Protein AF-A0A7C1U1I2-F1 (afdb_monomer)

Foldseek 3Di:
DDDDDDPPDPPVNVVVLVVVCVVVVHDSVVSVVVVCCVVVPDPPCDPVNVVVVCVVCVVVDDPPPADPVNVVVCVVVVND

Mean predicted aligned error: 11.62 Å

Structure (mmCIF, N/CA/C/O backbone):
data_AF-A0A7C1U1I2-F1
#
_entry.id   AF-A0A7C1U1I2-F1
#
loop_
_atom_site.group_PDB
_atom_site.id
_atom_site.type_symbol
_atom_site.label_atom_id
_atom_site.label_alt_id
_atom_site.label_comp_id
_atom_site.label_asym_id
_atom_site.label_entity_id
_atom_site.label_seq_id
_atom_site.pdbx_PDB_ins_code
_atom_site.Cartn_x
_atom_site.Cartn_y
_atom_site.Cartn_z
_atom_site.occupancy
_atom_site.B_iso_or_equiv
_atom_site.auth_seq_id
_atom_site.auth_comp_id
_atom_site.auth_asym_id
_atom_site.auth_atom_id
_atom_site.pdbx_PDB_model_num
ATOM 1 N N . MET A 1 1 ? 2.455 18.566 11.172 1.00 64.12 1 MET A N 1
ATOM 2 C CA . MET A 1 1 ? 1.893 17.255 10.774 1.00 64.12 1 MET A CA 1
ATOM 3 C C . MET A 1 1 ? 0.558 17.512 10.110 1.00 64.12 1 MET A C 1
ATOM 5 O O . MET A 1 1 ? -0.164 18.379 10.586 1.00 64.12 1 MET A O 1
ATOM 9 N N . ALA A 1 2 ? 0.262 16.831 9.007 1.00 84.25 2 ALA A N 1
ATOM 10 C CA . ALA A 1 2 ? -1.058 16.918 8.395 1.00 84.25 2 ALA A CA 1
ATOM 11 C C . ALA A 1 2 ? -2.039 16.053 9.197 1.00 84.25 2 ALA A C 1
ATOM 13 O O . ALA A 1 2 ? -1.703 14.928 9.566 1.00 84.25 2 ALA A O 1
ATOM 14 N N . THR A 1 3 ? -3.231 16.580 9.455 1.00 87.75 3 THR A N 1
ATOM 15 C CA . THR A 1 3 ? -4.321 15.850 10.106 1.00 87.75 3 THR A CA 1
ATOM 16 C C . THR A 1 3 ? -5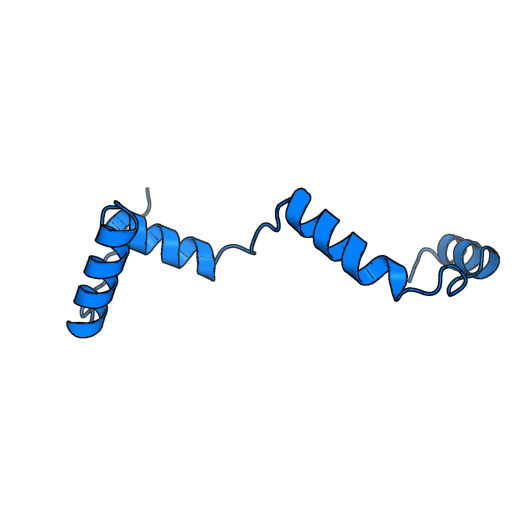.436 15.680 9.092 1.00 87.75 3 THR A C 1
ATOM 18 O O . THR A 1 3 ? -5.834 16.645 8.442 1.00 87.75 3 THR A O 1
ATOM 21 N N . VAL A 1 4 ? -5.940 14.457 8.963 1.00 87.75 4 VAL A N 1
ATOM 22 C CA . VAL A 1 4 ? -7.071 14.133 8.095 1.00 87.75 4 VAL A CA 1
ATOM 23 C C . VAL A 1 4 ? -8.194 13.599 8.971 1.00 87.75 4 VAL A C 1
ATOM 25 O O . VAL A 1 4 ? -7.986 12.671 9.749 1.00 87.75 4 VAL A O 1
ATOM 28 N N . THR A 1 5 ? -9.382 14.185 8.840 1.00 91.00 5 THR A N 1
ATOM 29 C CA . THR A 1 5 ? -10.595 13.711 9.512 1.00 91.00 5 THR A CA 1
ATOM 30 C C . THR A 1 5 ? -11.490 13.044 8.484 1.00 91.00 5 THR A C 1
ATOM 32 O O . THR A 1 5 ? -11.977 13.700 7.564 1.00 91.00 5 THR A O 1
ATOM 35 N N . LEU A 1 6 ? -11.737 11.751 8.660 1.00 87.62 6 LEU A N 1
ATOM 36 C CA . LEU A 1 6 ? -12.701 11.002 7.864 1.00 87.62 6 LEU A CA 1
ATOM 37 C C . LEU A 1 6 ? -14.063 11.062 8.562 1.00 87.62 6 LEU A C 1
ATOM 39 O O . LEU A 1 6 ? -14.192 10.648 9.712 1.00 87.62 6 LEU A O 1
ATOM 43 N N . LYS A 1 7 ? -15.069 11.616 7.881 1.00 92.25 7 LYS A N 1
ATOM 44 C CA . LYS A 1 7 ? -16.455 11.681 8.366 1.00 92.25 7 LYS A CA 1
ATOM 45 C C . LYS A 1 7 ? -17.313 10.672 7.610 1.00 92.25 7 LYS A C 1
ATOM 47 O O . LYS A 1 7 ? -17.008 10.361 6.464 1.00 92.25 7 LYS A O 1
ATOM 52 N N . ASN A 1 8 ? -18.401 10.227 8.239 1.00 91.81 8 ASN A N 1
ATOM 53 C CA . ASN A 1 8 ? -19.389 9.322 7.642 1.00 91.81 8 ASN A CA 1
ATOM 54 C C . ASN A 1 8 ? -18.786 7.988 7.167 1.00 91.81 8 ASN A C 1
ATOM 56 O O . ASN A 1 8 ? -19.122 7.505 6.089 1.00 91.81 8 ASN A O 1
ATOM 60 N N . ILE A 1 9 ? -17.870 7.410 7.951 1.00 89.81 9 ILE A N 1
ATOM 61 C CA . ILE A 1 9 ? -17.380 6.053 7.687 1.00 89.81 9 ILE A CA 1
ATOM 62 C C . ILE A 1 9 ? -18.550 5.085 7.928 1.00 89.81 9 ILE A C 1
ATOM 64 O O . ILE A 1 9 ? -19.131 5.147 9.011 1.00 89.81 9 ILE A O 1
ATOM 68 N N . PRO A 1 10 ? -18.891 4.213 6.962 1.00 95.69 10 PRO A N 1
ATOM 69 C CA . PRO A 1 10 ? -19.888 3.166 7.163 1.00 95.69 10 PRO A CA 1
ATOM 70 C C . PRO A 1 10 ? -19.543 2.270 8.364 1.00 95.69 10 PRO A C 1
ATOM 72 O O . PRO A 1 10 ? -18.377 1.917 8.555 1.00 95.69 10 PRO A O 1
ATOM 75 N N . ASP A 1 11 ? -20.536 1.907 9.178 1.00 92.88 11 ASP A N 1
ATOM 76 C CA . ASP A 1 11 ? -20.311 1.156 10.425 1.00 92.88 11 ASP A CA 1
ATOM 77 C C . ASP A 1 11 ? -19.637 -0.204 10.179 1.00 92.88 11 ASP A C 1
ATOM 79 O O . ASP A 1 11 ? -18.756 -0.624 10.932 1.00 92.88 11 ASP A O 1
ATOM 83 N N . ASP A 1 12 ? -19.998 -0.869 9.083 1.00 95.38 12 ASP A N 1
ATOM 84 C CA . ASP A 1 12 ? -19.391 -2.122 8.638 1.00 95.38 12 ASP A CA 1
ATOM 85 C C . ASP A 1 12 ? -17.900 -1.946 8.318 1.00 95.38 12 ASP A C 1
ATOM 87 O O . ASP A 1 12 ? -17.067 -2.746 8.756 1.00 95.38 12 ASP A O 1
ATOM 91 N N . LEU A 1 13 ? -17.543 -0.863 7.624 1.00 93.06 13 LEU A N 1
ATOM 92 C CA . LEU A 1 13 ? -16.154 -0.534 7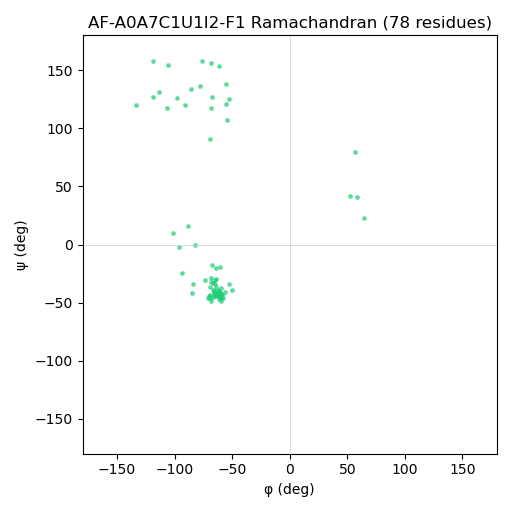.3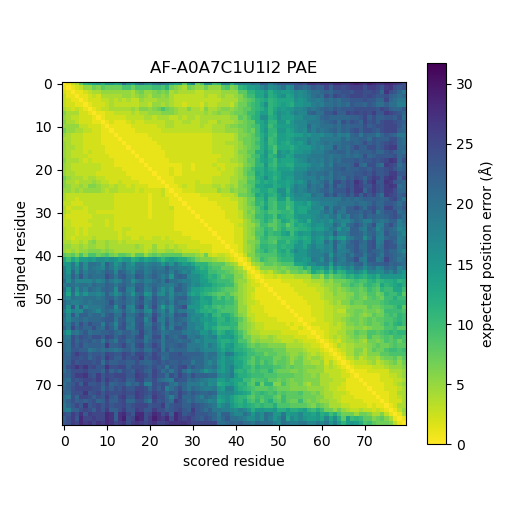17 1.00 93.06 13 LEU A CA 1
ATOM 93 C C . LEU A 1 13 ? -15.362 -0.197 8.586 1.00 93.06 13 LEU A C 1
ATOM 95 O O . LEU A 1 13 ? -14.208 -0.611 8.728 1.00 93.06 13 LEU A O 1
ATOM 99 N N . TYR A 1 14 ? -15.970 0.527 9.529 1.00 93.88 14 TYR A N 1
ATOM 100 C CA . TYR A 1 14 ? -15.329 0.847 10.803 1.00 93.88 14 TYR A CA 1
ATOM 101 C C . TYR A 1 14 ? -15.029 -0.415 11.627 1.00 93.88 14 TYR A C 1
ATOM 103 O O . TYR A 1 14 ? -13.924 -0.554 12.162 1.00 93.88 14 TYR A O 1
ATOM 111 N N . GLU A 1 15 ? -15.959 -1.370 11.692 1.00 95.62 15 GLU A N 1
ATOM 112 C CA . GLU A 1 15 ? -15.745 -2.627 12.418 1.00 95.62 15 GLU A CA 1
ATOM 113 C C . GLU A 1 15 ? -14.712 -3.540 11.740 1.00 95.62 15 GLU A C 1
ATOM 115 O O . GLU A 1 15 ? -13.878 -4.148 12.427 1.00 95.62 15 GLU A O 1
ATOM 120 N N . GLN A 1 16 ? -14.674 -3.583 10.404 1.00 94.06 16 GLN A N 1
ATOM 121 C CA . GLN A 1 16 ? -13.597 -4.263 9.673 1.00 94.06 16 GLN A CA 1
ATOM 122 C C . GLN A 1 16 ? -12.230 -3.648 9.998 1.00 94.06 16 GLN A C 1
ATOM 124 O O . GLN A 1 16 ? -11.287 -4.371 10.334 1.00 94.06 16 GLN A O 1
ATOM 129 N N . LEU A 1 17 ? -12.133 -2.316 9.990 1.00 93.88 17 LEU A N 1
ATOM 130 C CA . LEU A 1 17 ? -10.899 -1.601 10.314 1.00 93.88 17 LEU A CA 1
ATOM 131 C C . LEU A 1 17 ? -10.449 -1.871 11.757 1.00 93.88 17 LEU A C 1
ATOM 133 O O . LEU A 1 17 ? -9.271 -2.118 12.014 1.00 93.88 17 LEU A O 1
ATOM 137 N N . LYS A 1 18 ? -11.384 -1.879 12.709 1.00 94.81 18 LYS A N 1
ATOM 138 C CA . LYS A 1 18 ? -11.119 -2.185 14.121 1.00 94.81 18 LYS A CA 1
ATOM 139 C C . LYS A 1 18 ? -10.631 -3.621 14.314 1.00 94.81 18 LYS A C 1
ATOM 141 O O . LYS A 1 18 ? -9.768 -3.876 15.156 1.00 94.81 18 LYS A O 1
ATOM 146 N N . THR A 1 19 ? -11.165 -4.554 13.532 1.00 96.25 19 THR A N 1
ATOM 147 C CA . THR A 1 19 ? -10.756 -5.962 13.539 1.00 96.25 19 THR A CA 1
ATOM 148 C C . THR A 1 19 ? -9.340 -6.126 12.987 1.00 96.25 19 THR A C 1
ATOM 150 O O . THR A 1 19 ? -8.496 -6.722 13.660 1.00 96.25 19 THR A O 1
ATOM 153 N N . ALA A 1 20 ? -9.039 -5.518 11.834 1.00 94.56 20 ALA A N 1
ATOM 154 C CA . ALA A 1 20 ? -7.696 -5.505 11.251 1.00 94.56 20 ALA A CA 1
ATOM 155 C C . ALA A 1 20 ? -6.666 -4.860 12.192 1.00 94.56 20 ALA A C 1
ATOM 157 O O . ALA A 1 20 ? -5.617 -5.443 12.464 1.00 94.56 20 ALA A O 1
ATOM 158 N N . ALA A 1 21 ? -7.000 -3.709 12.783 1.00 95.81 21 ALA A N 1
ATOM 159 C CA . ALA A 1 21 ? -6.131 -3.012 13.727 1.00 95.81 21 ALA A CA 1
ATOM 160 C C . ALA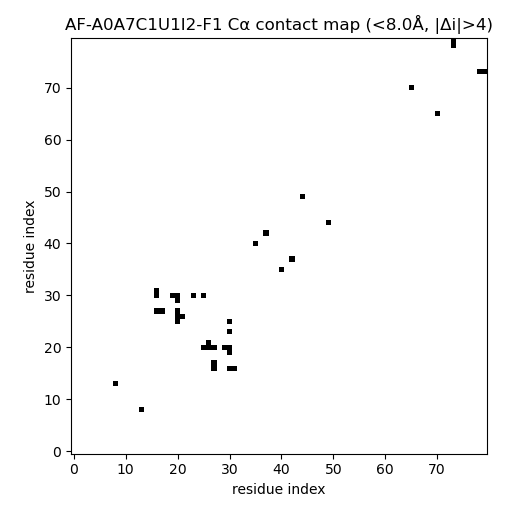 A 1 21 ? -5.776 -3.890 14.942 1.00 95.81 21 ALA A C 1
ATOM 162 O O . ALA A 1 21 ? -4.610 -3.964 15.336 1.00 95.81 21 ALA A O 1
ATOM 163 N N . ARG A 1 22 ? -6.748 -4.623 15.507 1.00 95.31 22 ARG A N 1
ATOM 164 C CA . ARG A 1 22 ? -6.492 -5.579 16.600 1.00 95.31 22 ARG A CA 1
ATOM 165 C C . ARG A 1 22 ? -5.601 -6.737 16.159 1.00 95.31 22 ARG A C 1
ATOM 167 O O . ARG A 1 22 ? -4.664 -7.070 16.882 1.00 95.31 22 ARG A O 1
ATOM 174 N N . ALA A 1 23 ? -5.860 -7.315 14.986 1.00 95.44 23 ALA A N 1
ATOM 175 C CA . ALA A 1 23 ? -5.053 -8.405 14.441 1.00 95.44 23 ALA A CA 1
ATOM 176 C C . ALA A 1 23 ? -3.590 -7.977 14.230 1.00 95.44 23 ALA A C 1
ATOM 178 O O . ALA A 1 23 ? -2.666 -8.702 14.595 1.00 95.44 23 ALA A O 1
ATOM 179 N N . HIS A 1 24 ? -3.376 -6.757 13.732 1.00 94.38 24 HIS A N 1
ATOM 180 C CA . HIS A 1 24 ? -2.049 -6.180 13.519 1.00 94.38 24 HIS A CA 1
ATOM 181 C C . HIS A 1 24 ? -1.425 -5.564 14.783 1.00 94.38 24 HIS A C 1
ATOM 183 O O . HIS A 1 24 ? -0.302 -5.065 14.720 1.00 94.38 24 HIS A O 1
ATOM 189 N N . ARG A 1 25 ? -2.123 -5.599 15.932 1.00 94.19 25 ARG A N 1
ATOM 190 C CA . ARG A 1 25 ? -1.725 -4.960 17.204 1.00 94.19 25 ARG A CA 1
ATOM 191 C C . ARG A 1 25 ? -1.393 -3.471 17.047 1.00 94.19 25 ARG A C 1
ATOM 193 O O . ARG A 1 25 ? -0.423 -2.968 17.613 1.00 94.19 25 ARG A O 1
ATOM 200 N N . ARG A 1 26 ? -2.202 -2.763 16.263 1.00 91.69 26 ARG A N 1
ATOM 201 C CA . ARG A 1 26 ? -2.060 -1.337 15.955 1.00 91.69 26 ARG A CA 1
ATOM 202 C C . ARG A 1 26 ? -3.268 -0.547 16.438 1.00 91.69 26 ARG A C 1
ATOM 204 O O . ARG A 1 26 ? -4.360 -1.079 16.616 1.00 91.69 26 ARG A O 1
ATOM 211 N N . SER A 1 27 ? -3.068 0.755 16.629 1.00 95.88 27 SER A N 1
ATOM 212 C CA . SER A 1 27 ? -4.192 1.682 16.768 1.00 95.88 27 SER A CA 1
ATOM 213 C C . SER A 1 27 ? -4.939 1.805 15.434 1.00 95.88 27 SER A C 1
ATOM 215 O O . SER A 1 27 ? -4.344 1.611 14.375 1.00 95.88 27 SER A O 1
ATOM 217 N N . ILE A 1 28 ? -6.217 2.192 15.473 1.00 92.38 28 ILE A N 1
ATOM 218 C CA . ILE A 1 28 ? -7.016 2.438 14.259 1.00 92.38 28 ILE A CA 1
ATOM 219 C C . ILE A 1 28 ? -6.342 3.485 13.362 1.00 92.38 28 ILE A C 1
ATOM 221 O O . ILE A 1 28 ? -6.283 3.308 12.151 1.00 92.38 28 ILE A O 1
ATOM 225 N N . ASN A 1 29 ? -5.781 4.544 13.953 1.00 92.50 29 ASN A N 1
ATOM 226 C CA . ASN A 1 29 ? -5.064 5.580 13.212 1.00 92.50 29 ASN A CA 1
ATOM 227 C C . ASN A 1 29 ? -3.835 5.012 12.485 1.00 92.50 29 ASN A C 1
ATOM 229 O O . ASN A 1 29 ? -3.636 5.260 11.300 1.00 92.50 29 ASN A O 1
ATOM 233 N N . SER A 1 30 ? -3.026 4.211 13.183 1.00 91.94 30 SER A N 1
ATOM 234 C CA . SER A 1 30 ? -1.848 3.566 12.593 1.00 91.94 30 SER A CA 1
ATOM 235 C C . SER A 1 30 ? -2.223 2.566 11.500 1.00 91.94 30 SER A C 1
ATOM 237 O O . SER A 1 30 ? -1.488 2.436 10.526 1.00 91.94 30 SER A O 1
ATOM 239 N N . GLU A 1 31 ? -3.355 1.877 11.644 1.00 94.69 31 GLU A N 1
ATOM 240 C CA . GLU A 1 31 ? -3.859 0.963 10.620 1.00 94.69 31 GLU A CA 1
ATOM 241 C C . GLU A 1 31 ? -4.343 1.719 9.378 1.00 94.69 31 GLU A C 1
ATOM 243 O O . GLU A 1 31 ? -3.960 1.366 8.269 1.00 94.69 31 GLU A O 1
ATOM 248 N N . LEU A 1 32 ? -5.081 2.819 9.556 1.00 92.94 32 LEU A N 1
ATOM 249 C CA . LEU A 1 32 ? -5.490 3.715 8.470 1.00 92.94 32 LEU A CA 1
ATOM 250 C C . LEU A 1 32 ? -4.289 4.269 7.702 1.00 92.94 32 LEU A C 1
ATOM 252 O O . LEU A 1 32 ? -4.275 4.237 6.473 1.00 92.94 32 LEU A O 1
ATOM 256 N N . ILE A 1 33 ? -3.263 4.732 8.421 1.00 92.00 33 ILE A N 1
ATOM 257 C CA . ILE A 1 33 ? -2.010 5.177 7.807 1.00 92.00 33 ILE A CA 1
ATOM 258 C C . ILE A 1 33 ? -1.386 4.023 7.022 1.0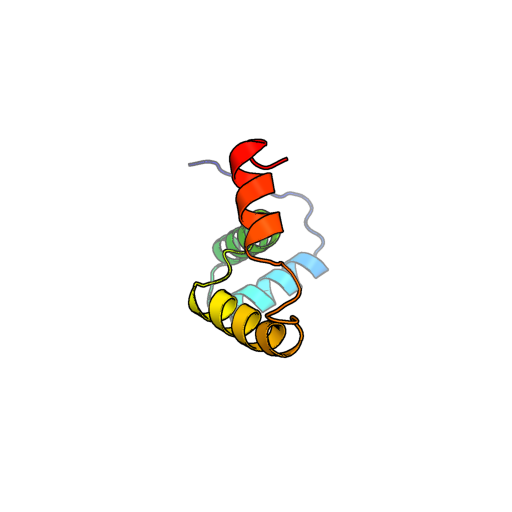0 92.00 33 ILE A C 1
ATOM 260 O O . ILE A 1 33 ? -1.066 4.204 5.855 1.00 92.00 33 ILE A O 1
ATOM 264 N N . ASN A 1 34 ? -1.269 2.830 7.612 1.00 91.25 34 ASN A N 1
ATOM 265 C CA . ASN A 1 34 ? -0.705 1.667 6.931 1.00 91.25 34 ASN A CA 1
ATOM 266 C C . ASN A 1 34 ? -1.483 1.305 5.651 1.00 91.25 34 ASN A C 1
ATOM 268 O O . ASN A 1 34 ? -0.857 1.070 4.624 1.00 91.25 34 ASN A O 1
ATOM 272 N N . CYS A 1 35 ? -2.819 1.325 5.675 1.00 90.12 35 CYS A N 1
ATOM 273 C CA . CYS A 1 35 ? -3.653 1.110 4.488 1.00 90.12 35 CYS A CA 1
ATOM 274 C C . CYS A 1 35 ? -3.423 2.172 3.402 1.00 90.12 35 CYS A C 1
ATOM 276 O O . CYS A 1 35 ? -3.344 1.848 2.220 1.00 90.12 35 CYS A O 1
ATOM 278 N N . LEU A 1 36 ? -3.294 3.445 3.780 1.00 90.75 36 LEU A N 1
ATOM 279 C CA . LEU A 1 36 ? -2.978 4.508 2.824 1.00 90.75 36 LEU A CA 1
ATOM 280 C C . LEU A 1 36 ? -1.570 4.335 2.252 1.00 90.75 36 LEU A C 1
ATOM 282 O O . LEU A 1 36 ? -1.361 4.532 1.059 1.00 90.75 36 LEU A O 1
ATOM 286 N N . GLU A 1 37 ? -0.604 3.931 3.074 1.00 89.56 37 GLU A N 1
ATOM 287 C CA . GLU A 1 37 ? 0.757 3.678 2.621 1.00 89.56 37 GLU A CA 1
ATOM 288 C C . GLU A 1 37 ? 0.840 2.500 1.652 1.00 89.56 37 GLU A C 1
ATOM 290 O O . GLU A 1 37 ? 1.554 2.602 0.660 1.00 89.56 37 GLU A O 1
ATOM 295 N N . THR A 1 38 ? 0.112 1.409 1.890 1.00 87.00 38 THR A N 1
ATOM 296 C CA . THR A 1 38 ? 0.128 0.244 0.995 1.00 87.00 38 THR A CA 1
ATOM 297 C C . THR A 1 38 ? -0.515 0.526 -0.360 1.00 87.00 38 THR A C 1
ATOM 299 O O . THR A 1 38 ? -0.078 -0.049 -1.354 1.00 87.00 38 THR A O 1
ATOM 302 N N . VAL A 1 39 ? -1.524 1.402 -0.413 1.00 87.75 39 VAL A N 1
ATOM 303 C CA . VAL A 1 39 ? -2.220 1.767 -1.659 1.00 87.75 39 VAL A CA 1
ATOM 304 C C . VAL A 1 39 ? -1.495 2.881 -2.416 1.00 87.75 39 VAL A C 1
ATOM 306 O O . VAL A 1 39 ? -1.395 2.826 -3.639 1.00 87.75 39 VAL A O 1
ATOM 309 N N . LEU A 1 40 ? -1.000 3.903 -1.711 1.00 85.62 40 LEU A N 1
ATOM 310 C CA . LEU A 1 40 ? -0.455 5.115 -2.332 1.00 85.62 40 LEU A CA 1
ATOM 311 C C . LEU A 1 40 ? 1.058 5.070 -2.541 1.00 85.62 40 LEU A C 1
ATOM 313 O O . LEU A 1 40 ? 1.570 5.790 -3.400 1.00 85.62 40 LEU A O 1
ATOM 317 N N . LYS A 1 41 ? 1.804 4.272 -1.765 1.00 78.88 41 LYS A N 1
ATOM 318 C CA . LYS A 1 41 ? 3.242 4.129 -2.007 1.00 78.88 41 LYS A CA 1
ATOM 319 C C . LYS A 1 41 ? 3.462 3.047 -3.061 1.00 78.88 41 LYS A C 1
ATOM 321 O O . LYS A 1 41 ? 2.926 1.947 -2.921 1.00 78.88 41 LYS A O 1
ATOM 326 N N . PRO A 1 42 ? 4.320 3.296 -4.067 1.00 70.00 42 PRO A N 1
ATOM 327 C CA . PRO A 1 42 ? 4.820 2.227 -4.917 1.00 70.00 42 PRO A CA 1
ATOM 328 C C . PRO A 1 42 ? 5.391 1.140 -4.010 1.00 70.00 42 PRO A C 1
ATOM 330 O O . PRO A 1 42 ? 6.233 1.440 -3.154 1.00 70.00 42 PRO A O 1
ATOM 333 N N . ARG A 1 43 ? 4.917 -0.104 -4.155 1.00 66.88 43 ARG A N 1
ATOM 334 C CA . ARG A 1 43 ? 5.432 -1.234 -3.380 1.00 66.88 43 ARG A CA 1
ATOM 335 C C . ARG A 1 43 ? 6.943 -1.281 -3.594 1.00 66.88 43 ARG A C 1
ATOM 337 O O . ARG A 1 43 ? 7.413 -1.634 -4.674 1.00 66.88 43 ARG A O 1
ATOM 344 N N . LYS A 1 44 ? 7.710 -0.899 -2.570 1.00 65.12 44 LYS A N 1
ATOM 345 C CA . LYS A 1 44 ? 9.163 -1.061 -2.568 1.00 65.12 44 LYS A CA 1
ATOM 346 C C . LYS A 1 44 ? 9.425 -2.555 -2.477 1.00 65.12 44 LYS A C 1
ATOM 348 O O . LYS A 1 44 ? 9.466 -3.106 -1.383 1.00 65.12 44 LYS A O 1
ATOM 353 N N . VAL A 1 45 ? 9.529 -3.204 -3.634 1.00 72.25 45 VAL A N 1
ATOM 354 C CA . VAL A 1 45 ? 9.975 -4.592 -3.731 1.00 72.25 45 VAL A CA 1
ATOM 355 C C . VAL A 1 45 ? 11.328 -4.652 -3.038 1.00 72.25 45 VAL A C 1
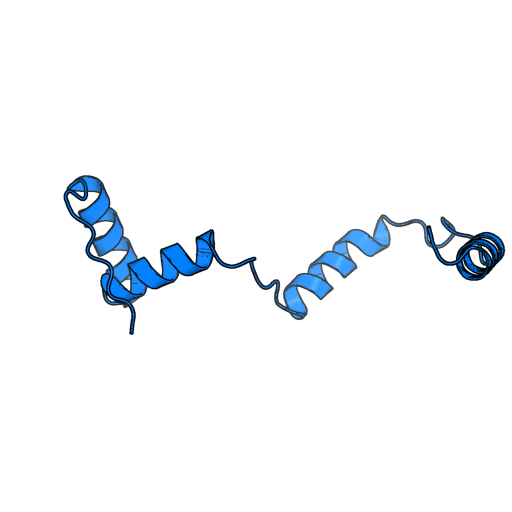ATOM 357 O O . VAL A 1 45 ? 12.240 -3.896 -3.396 1.00 72.25 45 VAL A O 1
ATOM 360 N N . SER A 1 46 ? 11.445 -5.480 -2.002 1.00 81.38 46 SER A N 1
ATOM 361 C CA . SER A 1 46 ? 12.710 -5.581 -1.281 1.00 81.38 46 SER A CA 1
ATOM 362 C C . SER A 1 46 ? 13.802 -6.074 -2.244 1.00 81.38 46 SER A C 1
ATOM 364 O O . SER A 1 46 ? 13.495 -6.778 -3.214 1.00 81.38 46 SER A O 1
ATOM 366 N N . PRO A 1 47 ? 15.091 -5.759 -2.014 1.00 80.00 47 PRO A N 1
ATOM 367 C CA . PRO A 1 47 ? 16.166 -6.292 -2.852 1.00 80.00 47 PRO A CA 1
ATOM 368 C C . PRO A 1 47 ? 16.110 -7.822 -2.977 1.00 80.00 47 PRO A C 1
ATOM 370 O O . PRO A 1 47 ? 16.393 -8.373 -4.037 1.00 80.00 47 PRO A O 1
ATOM 373 N N . GLN A 1 48 ? 15.678 -8.503 -1.913 1.00 84.75 48 GLN A N 1
ATOM 374 C CA . GLN A 1 48 ? 15.529 -9.956 -1.856 1.00 84.75 48 GLN A CA 1
ATOM 375 C C . GLN A 1 48 ? 14.360 -10.452 -2.715 1.00 84.75 48 GLN A C 1
ATOM 377 O O . GLN A 1 48 ? 14.542 -11.381 -3.497 1.00 84.75 48 GLN A O 1
ATOM 382 N N . GLU A 1 49 ? 13.188 -9.816 -2.625 1.00 84.94 49 GLU A N 1
ATOM 383 C CA . GLU A 1 49 ? 12.027 -10.135 -3.469 1.00 84.94 49 GLU A CA 1
ATOM 384 C C . GLU A 1 49 ? 12.343 -9.896 -4.950 1.00 84.94 49 GLU A C 1
ATOM 386 O O . GLU A 1 49 ? 12.019 -10.718 -5.807 1.00 84.94 49 GLU A O 1
ATOM 391 N N . ARG A 1 50 ? 13.046 -8.798 -5.254 1.00 86.00 50 ARG A N 1
ATOM 392 C CA . ARG A 1 50 ? 13.458 -8.466 -6.620 1.00 86.00 50 ARG A CA 1
ATOM 393 C C . ARG A 1 50 ? 14.453 -9.487 -7.165 1.00 86.00 50 ARG A C 1
ATOM 395 O O . ARG A 1 50 ? 14.313 -9.916 -8.305 1.00 86.00 50 ARG A O 1
ATOM 402 N N . LEU A 1 51 ? 15.428 -9.908 -6.359 1.00 91.31 51 LEU A N 1
ATOM 403 C CA . LEU A 1 51 ? 16.372 -10.964 -6.733 1.00 91.31 51 LEU A CA 1
ATOM 404 C C . LEU A 1 51 ? 15.680 -12.313 -6.938 1.00 91.31 51 LEU A C 1
ATOM 406 O O . LEU A 1 51 ? 16.008 -13.012 -7.894 1.00 91.31 51 LEU A O 1
ATOM 410 N N . ALA A 1 52 ? 14.731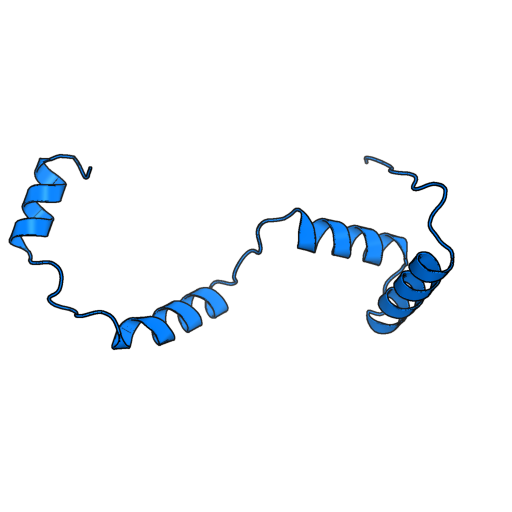 -12.680 -6.074 1.00 91.19 52 ALA A N 1
ATOM 411 C CA . ALA A 1 52 ? 13.957 -13.910 -6.220 1.00 91.19 52 ALA A CA 1
ATOM 412 C C . ALA A 1 52 ? 13.164 -13.915 -7.536 1.00 91.19 52 ALA A C 1
ATOM 414 O O . ALA A 1 52 ? 13.228 -14.886 -8.284 1.00 91.19 52 ALA A O 1
ATOM 415 N N . HIS A 1 53 ? 12.516 -12.795 -7.860 1.00 88.50 53 HIS A N 1
ATOM 416 C CA . HIS A 1 53 ? 11.784 -12.610 -9.111 1.00 88.50 53 HIS A CA 1
ATOM 417 C C . HIS A 1 53 ? 12.693 -12.667 -10.351 1.00 88.50 53 HIS A C 1
ATOM 419 O O . HIS A 1 53 ? 12.394 -13.348 -11.327 1.00 88.50 53 HIS A O 1
ATOM 425 N N . LEU A 1 54 ? 13.856 -12.006 -10.318 1.00 91.31 54 LEU A N 1
ATOM 426 C CA . LE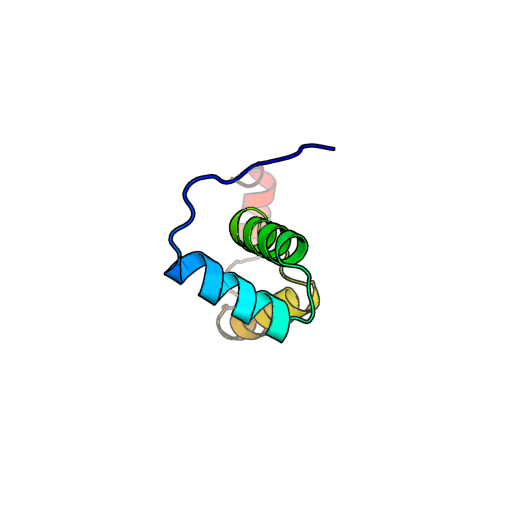U A 1 54 ? 14.824 -12.092 -11.419 1.00 91.31 54 LEU A CA 1
ATOM 427 C C . LEU A 1 54 ? 15.334 -13.525 -11.613 1.00 91.31 54 LEU A C 1
ATOM 429 O O . LEU A 1 54 ? 15.473 -13.980 -12.744 1.00 91.31 54 LEU A O 1
ATOM 433 N N . ARG A 1 55 ? 15.580 -14.258 -10.521 1.00 92.38 55 ARG A N 1
ATOM 434 C CA . ARG A 1 55 ? 16.003 -15.664 -10.575 1.00 92.38 55 ARG A CA 1
ATOM 435 C C . ARG A 1 55 ? 14.923 -16.589 -11.127 1.00 92.38 55 ARG A C 1
ATOM 437 O O . ARG A 1 55 ? 15.289 -17.551 -11.788 1.00 92.38 55 ARG A O 1
ATOM 444 N N . SER A 1 56 ? 13.638 -16.316 -10.889 1.00 92.50 56 SER A N 1
ATOM 445 C CA . SER A 1 56 ? 12.556 -17.121 -11.469 1.00 92.50 56 SER A CA 1
ATOM 446 C C . SER A 1 56 ? 12.367 -16.863 -12.962 1.00 92.50 56 SER A C 1
ATOM 448 O O . SER A 1 56 ? 11.974 -17.772 -13.678 1.00 92.50 56 SER A O 1
ATOM 450 N N . ILE A 1 57 ? 12.655 -15.650 -13.442 1.00 92.81 57 ILE A N 1
ATOM 451 C CA . ILE A 1 57 ? 12.509 -15.302 -14.865 1.00 92.81 57 ILE A CA 1
ATOM 452 C C . ILE A 1 57 ? 13.736 -15.724 -15.680 1.00 92.81 57 ILE A C 1
ATOM 454 O O . ILE A 1 57 ? 13.593 -16.125 -16.829 1.00 92.81 57 ILE A O 1
ATOM 458 N N . ARG A 1 58 ? 14.939 -15.667 -15.096 1.00 88.38 58 ARG A N 1
ATOM 459 C CA . ARG A 1 58 ? 16.209 -15.917 -15.801 1.00 88.38 58 ARG A CA 1
ATOM 460 C C . ARG A 1 58 ? 16.263 -17.214 -16.632 1.00 88.38 58 ARG A C 1
ATOM 462 O O . ARG A 1 58 ? 16.825 -17.142 -17.715 1.00 88.38 58 ARG A O 1
ATOM 469 N N . PRO A 1 59 ? 15.698 -18.361 -16.205 1.00 91.38 59 PRO A N 1
ATOM 470 C CA . PRO A 1 59 ? 15.688 -19.587 -17.012 1.00 91.38 59 PRO A CA 1
ATOM 471 C C . PRO A 1 59 ? 14.822 -19.509 -18.276 1.00 91.38 59 PRO A C 1
ATOM 473 O O . PRO A 1 59 ? 14.962 -20.349 -19.156 1.00 91.38 59 PRO A O 1
ATOM 476 N N . HIS A 1 60 ? 13.904 -18.544 -18.347 1.00 89.50 60 HIS A N 1
ATOM 477 C CA . HIS A 1 60 ? 12.987 -18.345 -19.471 1.00 89.50 60 HIS A CA 1
ATOM 478 C C . HIS A 1 60 ? 13.482 -17.293 -20.468 1.00 89.50 60 HIS A C 1
ATOM 480 O O . HIS A 1 60 ? 12.807 -17.033 -21.460 1.00 89.50 60 HIS A O 1
ATOM 486 N N . ILE A 1 61 ? 14.626 -16.666 -20.190 1.00 87.75 61 ILE A N 1
ATOM 487 C CA . ILE A 1 61 ? 15.264 -15.705 -21.084 1.00 87.75 61 ILE A CA 1
ATOM 488 C C . ILE A 1 61 ? 16.341 -16.455 -21.853 1.00 87.75 61 ILE A C 1
ATOM 490 O O . ILE A 1 61 ? 17.207 -17.082 -21.242 1.00 87.75 61 ILE A O 1
ATOM 494 N N . ASP A 1 62 ? 16.284 -16.370 -23.178 1.00 87.81 62 ASP A N 1
ATOM 495 C CA . ASP A 1 62 ? 17.347 -16.874 -24.034 1.00 87.81 62 ASP A CA 1
ATOM 496 C C . ASP A 1 62 ? 18.604 -15.997 -23.840 1.00 87.81 62 ASP A C 1
ATOM 498 O O . ASP A 1 62 ? 18.541 -14.783 -24.068 1.00 87.81 62 ASP A O 1
ATOM 502 N N . PRO A 1 63 ? 19.722 -16.562 -23.344 1.00 80.69 63 PRO A N 1
ATOM 503 C CA . PRO A 1 63 ? 20.951 -15.809 -23.121 1.00 80.69 63 PRO A CA 1
ATOM 504 C C . PRO A 1 63 ? 21.571 -15.268 -24.415 1.00 80.69 63 PRO A C 1
ATOM 506 O O . PRO A 1 63 ? 22.326 -14.302 -24.330 1.00 80.69 63 PRO A O 1
ATOM 509 N N . ASP A 1 64 ? 21.220 -15.833 -25.571 1.00 83.62 64 ASP A N 1
ATOM 510 C CA . ASP A 1 64 ? 21.712 -15.421 -26.887 1.00 83.62 64 ASP A CA 1
ATOM 511 C C . ASP A 1 64 ? 20.686 -14.559 -27.648 1.00 83.62 64 ASP A C 1
ATOM 513 O O . ASP A 1 64 ? 20.874 -14.252 -28.824 1.00 83.62 64 ASP A O 1
ATOM 517 N N . ALA A 1 65 ? 19.609 -14.118 -26.979 1.00 84.75 65 ALA A N 1
ATOM 518 C CA . ALA A 1 65 ? 18.567 -13.275 -27.574 1.00 84.75 65 ALA A CA 1
ATOM 519 C C . ALA A 1 65 ? 19.073 -11.922 -28.100 1.00 84.75 65 ALA A C 1
ATOM 521 O O . ALA A 1 65 ? 18.363 -11.270 -28.862 1.00 84.75 65 ALA A O 1
ATOM 522 N N . ILE A 1 66 ? 20.241 -11.470 -27.638 1.00 84.62 66 ILE A N 1
ATOM 523 C CA . ILE A 1 66 ? 20.867 -10.219 -28.064 1.00 84.62 66 ILE A CA 1
ATOM 524 C C . ILE A 1 66 ? 22.334 -10.510 -28.352 1.00 84.62 66 ILE A C 1
ATOM 526 O O . ILE A 1 66 ? 23.085 -10.920 -27.463 1.00 84.62 66 ILE A O 1
ATOM 530 N N . SER A 1 67 ? 22.746 -10.270 -29.591 1.00 87.88 67 SER A N 1
ATOM 531 C CA . SER A 1 67 ? 24.136 -10.415 -30.002 1.00 87.88 67 SER A CA 1
ATOM 532 C C . SER A 1 67 ? 24.997 -9.249 -29.508 1.00 87.88 67 SER A C 1
ATOM 534 O O . SER A 1 67 ? 24.525 -8.144 -29.230 1.00 87.88 67 SER A O 1
ATOM 536 N N . LEU A 1 68 ? 26.306 -9.484 -29.419 1.00 86.19 68 LEU A N 1
ATOM 537 C CA . LEU A 1 68 ? 27.261 -8.448 -29.027 1.00 86.19 68 LEU A CA 1
ATOM 538 C C . LEU A 1 68 ? 27.320 -7.298 -30.051 1.00 86.19 68 LEU A C 1
ATOM 540 O O . LEU A 1 68 ? 27.560 -6.155 -29.674 1.00 86.19 68 LEU A O 1
ATOM 544 N N . GLU A 1 69 ? 27.062 -7.603 -31.324 1.00 87.62 69 GLU A N 1
ATOM 545 C CA . GLU A 1 69 ? 26.994 -6.632 -32.421 1.00 87.62 69 GLU A CA 1
ATOM 546 C C . GLU A 1 69 ? 25.762 -5.728 -32.295 1.00 87.62 69 GLU A C 1
ATOM 548 O O . GLU A 1 69 ? 25.900 -4.509 -32.352 1.00 87.62 69 GLU A O 1
ATOM 553 N N . GLU A 1 70 ? 24.582 -6.293 -32.019 1.00 85.88 70 GLU A N 1
ATOM 554 C CA . GLU A 1 70 ? 23.360 -5.515 -31.753 1.00 85.88 70 GLU A CA 1
ATOM 555 C C . GLU A 1 70 ? 23.505 -4.631 -30.508 1.00 85.88 70 GLU A C 1
ATOM 557 O O . GLU A 1 70 ? 23.073 -3.479 -30.501 1.00 85.88 70 GLU A O 1
ATOM 562 N N . LEU A 1 71 ? 24.159 -5.143 -29.459 1.00 84.88 71 LEU A N 1
ATOM 563 C CA . LEU A 1 71 ? 24.501 -4.368 -28.264 1.00 84.88 71 LEU A CA 1
ATOM 564 C C . LEU A 1 71 ? 25.406 -3.179 -28.593 1.00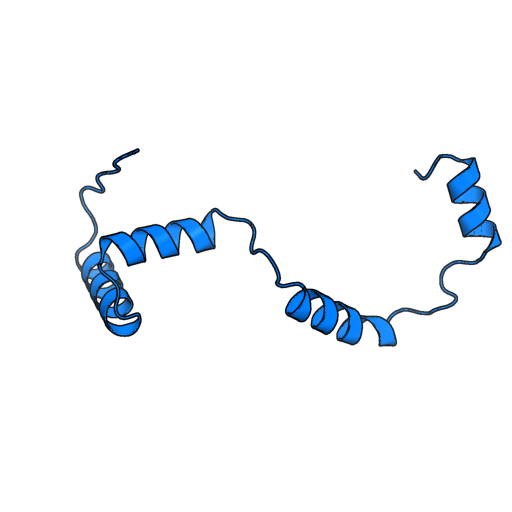 84.88 71 LEU A C 1
ATOM 566 O O . LEU A 1 71 ? 25.169 -2.079 -28.091 1.00 84.88 71 LEU A O 1
ATOM 570 N N . GLN A 1 72 ? 26.434 -3.392 -29.417 1.00 90.06 72 GLN A N 1
ATOM 571 C CA . GLN A 1 72 ? 27.361 -2.337 -29.818 1.00 90.06 72 GLN A CA 1
ATOM 572 C C . GLN A 1 72 ? 26.658 -1.282 -30.676 1.00 90.06 72 GLN A C 1
ATOM 574 O O . GLN A 1 72 ? 26.781 -0.092 -30.395 1.00 90.06 72 GLN A O 1
ATOM 579 N N . GLN A 1 73 ? 25.846 -1.711 -31.643 1.00 90.56 73 GLN A N 1
ATOM 580 C CA . GLN A 1 73 ? 25.067 -0.808 -32.483 1.00 90.56 73 GLN A CA 1
ATOM 581 C C . GLN A 1 73 ? 24.093 0.044 -31.651 1.00 90.56 73 GLN A C 1
ATOM 583 O O . GLN A 1 73 ? 24.027 1.255 -31.835 1.00 90.56 73 GLN A O 1
ATOM 588 N N . ALA A 1 74 ? 23.400 -0.549 -30.673 1.00 89.06 74 ALA A N 1
ATOM 589 C CA . ALA A 1 74 ? 22.510 0.194 -29.781 1.00 89.06 74 ALA A CA 1
ATOM 590 C C . ALA A 1 74 ? 23.253 1.211 -28.896 1.00 89.06 74 ALA A C 1
ATOM 592 O O . ALA A 1 74 ? 22.685 2.236 -28.529 1.00 89.06 74 ALA A O 1
ATOM 593 N N . ILE A 1 75 ? 24.512 0.948 -28.528 1.00 89.75 75 ILE A N 1
ATOM 594 C CA . ILE A 1 75 ? 25.352 1.917 -27.807 1.00 89.75 75 ILE A CA 1
ATOM 595 C C . ILE A 1 75 ? 25.737 3.080 -28.725 1.00 89.75 75 ILE A C 1
ATOM 597 O O . ILE A 1 75 ? 25.660 4.229 -28.291 1.00 89.75 75 ILE A O 1
ATOM 601 N N . ASP A 1 76 ? 26.131 2.781 -29.963 1.00 91.31 76 ASP A N 1
ATOM 602 C CA . ASP A 1 76 ? 26.562 3.774 -30.951 1.00 91.31 76 ASP A CA 1
ATOM 603 C C . ASP A 1 76 ? 25.398 4.674 -31.415 1.00 91.31 76 ASP A C 1
ATOM 605 O O . ASP A 1 76 ? 25.605 5.846 -31.726 1.00 91.31 76 ASP A O 1
ATOM 609 N N . GLU A 1 77 ? 24.167 4.152 -31.397 1.00 90.06 77 GLU A N 1
ATOM 610 C CA . GLU A 1 77 ? 22.918 4.871 -31.694 1.00 90.06 77 GLU A CA 1
ATOM 611 C C . GLU A 1 77 ? 22.278 5.556 -30.458 1.00 90.06 77 GLU A C 1
ATOM 613 O O . GLU A 1 77 ? 21.119 5.962 -30.503 1.00 90.06 77 GLU A O 1
ATOM 618 N N . ASP A 1 78 ? 23.023 5.721 -29.356 1.00 81.44 78 ASP A N 1
ATOM 619 C CA . ASP A 1 78 ? 22.600 6.410 -28.116 1.00 81.44 78 ASP A CA 1
ATOM 620 C C . ASP A 1 78 ? 21.440 5.740 -27.342 1.00 81.44 78 ASP A C 1
ATOM 622 O O . ASP A 1 78 ? 20.795 6.362 -26.496 1.00 81.44 78 ASP A O 1
ATOM 626 N N . ARG A 1 79 ? 21.235 4.432 -27.556 1.00 69.38 79 ARG A N 1
ATOM 627 C CA . ARG A 1 79 ? 20.232 3.573 -26.895 1.00 69.38 79 ARG A CA 1
ATOM 628 C C . ARG A 1 79 ? 18.803 4.117 -27.061 1.00 69.38 79 ARG A C 1
ATOM 630 O O . ARG A 1 79 ? 18.290 4.732 -26.121 1.00 69.38 79 ARG A O 1
ATOM 637 N N . PRO A 1 80 ? 18.162 3.892 -28.223 1.00 58.78 80 PRO A N 1
ATOM 638 C CA . PRO A 1 80 ? 16.740 4.194 -28.391 1.00 58.78 80 PRO A CA 1
ATOM 639 C C . PRO A 1 80 ? 15.845 3.495 -27.352 1.00 58.78 80 PRO A C 1
ATOM 641 O O . PRO A 1 80 ? 16.240 2.434 -26.808 1.00 58.78 80 PRO A O 1
#

Nearest PDB structures (foldseek):
  2bsq-assembly1_F  TM=6.327E-01  e=5.732E-01  Neisseria gonorrhoeae
  3veb-assembly1_B  TM=5.945E-01  e=1.116E+00  Yersinia pestis
  8voj-assembly1_D  TM=2.451E-01  e=3.464E+00  Homo sapiens

pLDDT: mean 87.86, std 7.79, range [58.78, 96.25]

Secondary structure (DSSP, 8-state):
-------S--HHHHHHHHHHHHHTT--HHHHHHHHHHHHHS-----HHHHHHHHHHHGGGS-TTSS-HHHHHHHHHTT--

Sequence (80 aa):
MATVTLKNIPDDLYEQLKTAARAHRRSINSELINCLETVLKPRKVSPQERLAHLRSIRPHIDPDAISLEELQQAIDEDRP

Radius of gyration: 23.24 Å; Cα contacts (8 Å, |Δi|>4): 20; chains: 1; bounding box: 48×37×50 Å

Solvent-accessible surface area (backbone atoms only — not comparable to full-atom values): 5060 Å² total; per-residue (Å²): 132,91,84,86,85,88,75,88,72,53,70,68,60,52,52,52,48,52,49,51,10,57,74,71,74,42,52,58,67,58,38,54,50,49,54,49,46,66,73,72,40,79,80,77,69,46,74,65,58,50,48,53,52,51,60,68,48,51,84,77,50,67,87,74,78,65,49,74,64,59,53,50,50,38,59,77,64,70,55,126